Protein AF-A0A353B697-F1 (afdb_monomer_lite)

Radius of gyration: 25.53 Å; chains: 1; bounding box: 64×42×84 Å

Foldseek 3Di:
DDDDDDDDDDPDDDPPDDPPVVVVVVVVVVVVVLVVQLVVLVVLVQDNVLSVVLSVLVVVLVVVVPDDDPDPCPNVVSVVVSVVSVVVSSCVRVVVVVVVVVVVVVPPDD

pLDDT: mean 79.47, std 20.32, range [40.28, 98.0]

Sequence (110 aa):
MSETNRRSAIATVLFAGAAISTSNKTANAQEEALTKDQEFVTSAGLTKEEADCWKKTAEAAGAFFKLPELHQMDKQEVASAIHIIQNKLLGRPTYRKYLELAKAAGQKQD

Structure (mmCIF, N/CA/C/O backbone):
data_AF-A0A353B697-F1
#
_entry.id   AF-A0A353B697-F1
#
loop_
_atom_site.group_PDB
_atom_site.id
_atom_site.type_symbol
_atom_site.label_atom_id
_atom_site.label_alt_id
_atom_site.label_comp_id
_atom_site.label_asym_id
_atom_site.label_entity_id
_atom_site.label_seq_id
_atom_site.pdbx_PDB_ins_code
_atom_site.Cartn_x
_atom_site.Cartn_y
_atom_site.Cartn_z
_atom_site.occupancy
_atom_site.B_iso_or_equiv
_atom_site.auth_seq_id
_atom_site.auth_comp_id
_atom_site.auth_asym_id
_atom_site.auth_atom_id
_atom_site.pdbx_PDB_model_num
ATOM 1 N N . MET A 1 1 ? 36.876 6.320 -55.845 1.00 40.28 1 MET A N 1
ATOM 2 C CA . MET A 1 1 ? 36.834 4.867 -56.123 1.00 40.28 1 MET A CA 1
ATOM 3 C C . MET A 1 1 ? 36.808 4.175 -54.762 1.00 40.28 1 MET A C 1
ATOM 5 O O . MET A 1 1 ? 37.841 4.120 -54.124 1.00 40.28 1 MET A O 1
ATOM 9 N N . SER A 1 2 ? 35.659 4.083 -54.086 1.00 44.53 2 SER A N 1
ATOM 10 C CA . SER A 1 2 ? 34.642 3.020 -54.189 1.00 44.53 2 SER A CA 1
ATOM 11 C C . SER A 1 2 ? 35.221 1.615 -54.042 1.00 44.53 2 SER A C 1
ATOM 13 O O . SER A 1 2 ? 35.614 1.035 -55.047 1.00 44.53 2 SER A O 1
ATOM 15 N N . GLU A 1 3 ? 35.132 1.044 -52.840 1.00 43.03 3 GLU A N 1
ATOM 16 C CA . GLU A 1 3 ? 34.863 -0.388 -52.710 1.00 43.03 3 GLU A CA 1
ATOM 17 C C . GLU A 1 3 ? 34.079 -0.677 -51.425 1.00 43.03 3 GLU A C 1
ATOM 19 O O . GLU A 1 3 ? 34.539 -0.523 -50.297 1.00 43.03 3 GLU A O 1
ATOM 24 N N . THR A 1 4 ? 32.813 -1.004 -51.643 1.00 46.94 4 THR A N 1
ATOM 25 C CA . THR A 1 4 ? 31.815 -1.407 -50.660 1.00 46.94 4 THR A CA 1
ATOM 26 C C . THR A 1 4 ? 31.767 -2.934 -50.616 1.00 46.94 4 THR A C 1
ATOM 28 O O . THR A 1 4 ? 31.845 -3.583 -51.655 1.00 46.94 4 THR A O 1
ATOM 31 N N . ASN A 1 5 ? 31.455 -3.471 -49.433 1.00 47.12 5 ASN A N 1
ATOM 32 C CA . ASN A 1 5 ? 30.884 -4.799 -49.183 1.00 47.12 5 ASN A CA 1
ATOM 33 C C . ASN A 1 5 ? 31.818 -6.021 -49.284 1.00 47.12 5 ASN A C 1
ATOM 35 O O . ASN A 1 5 ? 32.201 -6.434 -50.372 1.00 47.12 5 ASN A O 1
ATOM 39 N N . ARG A 1 6 ? 31.916 -6.782 -48.180 1.00 42.88 6 ARG A N 1
ATOM 40 C CA . ARG A 1 6 ? 31.130 -8.027 -48.004 1.00 42.88 6 ARG A CA 1
ATOM 41 C C . ARG A 1 6 ? 31.454 -8.750 -46.680 1.00 42.88 6 ARG A C 1
ATOM 43 O O . ARG A 1 6 ? 32.551 -9.248 -46.494 1.00 42.88 6 ARG A O 1
ATOM 50 N N . ARG A 1 7 ? 30.393 -8.947 -45.883 1.00 47.31 7 ARG A N 1
ATOM 51 C CA . ARG A 1 7 ? 30.071 -10.184 -45.137 1.00 47.31 7 ARG A CA 1
ATOM 52 C C . ARG A 1 7 ? 30.926 -10.521 -43.903 1.00 47.31 7 ARG A C 1
ATOM 54 O O . ARG A 1 7 ? 31.862 -11.302 -43.988 1.00 47.31 7 ARG A O 1
ATOM 61 N N . SER A 1 8 ? 30.442 -10.130 -42.725 1.00 44.97 8 SER A N 1
ATOM 62 C CA . SER A 1 8 ? 30.403 -11.083 -41.610 1.00 44.97 8 SER A CA 1
ATOM 63 C C . SER A 1 8 ? 29.001 -11.086 -41.017 1.00 44.97 8 SER A C 1
ATOM 65 O O . SER A 1 8 ? 28.404 -10.040 -40.771 1.00 44.97 8 SER A O 1
ATOM 67 N N . ALA A 1 9 ? 28.433 -12.282 -40.980 1.00 46.28 9 ALA A N 1
ATOM 68 C CA . ALA A 1 9 ? 27.019 -12.550 -40.855 1.00 46.28 9 ALA A CA 1
ATOM 69 C C . ALA A 1 9 ? 26.542 -12.415 -39.407 1.00 46.28 9 ALA A C 1
ATOM 71 O O . ALA A 1 9 ? 27.173 -12.902 -38.472 1.00 46.28 9 ALA A O 1
ATOM 72 N N . ILE A 1 10 ? 25.378 -11.791 -39.262 1.00 50.16 10 ILE A N 1
ATOM 73 C CA . ILE A 1 10 ? 24.555 -11.808 -38.059 1.00 50.16 10 ILE A CA 1
ATOM 74 C C . ILE A 1 10 ? 24.122 -13.261 -37.825 1.00 50.16 10 ILE A C 1
ATOM 76 O O . ILE A 1 10 ? 23.311 -13.803 -38.573 1.00 50.16 10 ILE A O 1
ATOM 80 N N . ALA A 1 11 ? 24.677 -13.900 -36.798 1.00 43.00 11 ALA A N 1
ATOM 81 C CA . ALA A 1 11 ? 24.193 -15.179 -36.296 1.00 43.00 11 ALA A CA 1
ATOM 82 C C . ALA A 1 11 ? 23.044 -14.920 -35.309 1.00 43.00 11 ALA A C 1
ATOM 84 O O . ALA A 1 11 ? 23.246 -14.801 -34.103 1.00 43.00 11 ALA A O 1
ATOM 85 N N . THR A 1 12 ? 21.823 -14.799 -35.831 1.00 48.94 12 THR A N 1
ATOM 86 C CA . THR A 1 12 ? 20.596 -14.844 -35.028 1.00 48.94 12 THR A CA 1
ATOM 87 C C . THR A 1 12 ? 20.298 -16.302 -34.688 1.00 48.94 12 THR A C 1
ATOM 89 O O . THR A 1 12 ? 19.778 -17.040 -35.521 1.00 48.94 12 THR A O 1
ATOM 92 N N . VAL A 1 13 ? 20.621 -16.730 -33.468 1.00 55.88 13 VAL A N 1
ATOM 93 C CA . VAL A 1 13 ? 20.140 -18.008 -32.926 1.00 55.88 13 VAL A CA 1
ATOM 94 C C . VAL A 1 13 ? 18.904 -17.731 -32.076 1.00 55.88 13 VAL A C 1
ATOM 96 O O . VAL A 1 13 ? 18.974 -17.054 -31.052 1.00 55.88 13 VAL A O 1
ATOM 99 N N . LEU A 1 14 ? 17.763 -18.247 -32.540 1.00 47.16 14 LEU A N 1
ATOM 100 C CA . LEU A 1 14 ? 16.508 -18.316 -31.800 1.00 47.16 14 LEU A CA 1
ATOM 101 C C . LEU A 1 14 ? 16.706 -19.095 -30.488 1.00 47.16 14 LEU A C 1
ATOM 103 O O . LEU A 1 14 ? 16.941 -20.299 -30.514 1.00 47.16 14 LEU A O 1
ATOM 107 N N . PHE A 1 15 ? 16.489 -18.435 -29.352 1.00 50.53 15 PHE A N 1
ATOM 108 C CA . PHE A 1 15 ? 16.109 -19.088 -28.098 1.00 50.53 15 PHE A CA 1
ATOM 109 C C . PHE A 1 15 ? 14.634 -18.779 -27.822 1.00 50.53 15 PHE A C 1
ATOM 111 O O . PHE A 1 15 ? 14.301 -17.864 -27.074 1.00 50.53 15 PHE A O 1
ATOM 118 N N . ALA A 1 16 ? 13.731 -19.531 -28.450 1.00 53.28 16 ALA A N 1
ATOM 119 C CA . ALA A 1 16 ? 12.302 -19.489 -28.153 1.00 53.28 16 ALA A CA 1
ATOM 120 C C . ALA A 1 16 ? 11.855 -20.898 -27.754 1.00 53.28 16 ALA A C 1
ATOM 122 O O . ALA A 1 16 ? 11.740 -21.779 -28.599 1.00 53.28 16 ALA A O 1
ATOM 123 N N . GLY A 1 17 ? 11.643 -21.125 -26.456 1.00 44.66 17 GLY A N 1
ATOM 124 C CA . GLY A 1 17 ? 11.076 -22.395 -25.995 1.00 44.66 17 GLY A CA 1
ATOM 125 C C . GLY A 1 17 ? 10.904 -22.556 -24.486 1.00 44.66 17 GLY A C 1
ATOM 126 O O . GLY A 1 17 ? 9.946 -23.189 -24.065 1.00 44.66 17 GLY A O 1
ATOM 127 N N . ALA A 1 18 ? 11.757 -21.955 -23.649 1.00 46.03 18 ALA A N 1
ATOM 128 C CA . ALA A 1 18 ? 11.734 -22.228 -22.202 1.00 46.03 18 ALA A CA 1
ATOM 129 C C . ALA A 1 18 ? 11.135 -21.110 -21.321 1.00 46.03 18 ALA A C 1
ATOM 131 O O . ALA A 1 18 ? 10.857 -21.345 -20.149 1.00 46.03 18 ALA A O 1
ATOM 132 N N . ALA A 1 19 ? 10.902 -19.905 -21.853 1.00 49.50 19 ALA A N 1
ATOM 133 C CA . ALA A 1 19 ? 10.496 -18.745 -21.044 1.00 49.50 19 ALA A CA 1
ATOM 134 C C . ALA A 1 19 ? 8.973 -18.596 -20.830 1.00 49.50 19 ALA A C 1
ATOM 136 O O . ALA A 1 19 ? 8.542 -17.828 -19.973 1.00 49.50 19 ALA A O 1
ATOM 137 N N . ILE A 1 20 ? 8.141 -19.318 -21.587 1.00 51.44 20 ILE A N 1
ATOM 138 C CA . ILE A 1 20 ? 6.680 -19.113 -21.568 1.00 51.44 20 ILE A CA 1
ATOM 139 C C . ILE A 1 20 ? 6.032 -19.774 -20.337 1.00 51.44 20 ILE A C 1
ATOM 141 O O . ILE A 1 20 ? 5.067 -19.249 -19.785 1.00 51.44 20 ILE A O 1
ATOM 145 N N . SER A 1 21 ? 6.587 -20.886 -19.839 1.00 45.81 21 SER A N 1
ATOM 146 C CA . SER A 1 21 ? 5.955 -21.649 -18.752 1.00 45.81 21 SER A CA 1
ATOM 147 C C . SER A 1 21 ? 6.149 -21.038 -17.358 1.00 45.81 21 SER A C 1
ATOM 149 O O . SER A 1 21 ? 5.332 -21.279 -16.471 1.00 45.81 21 SER A O 1
ATOM 151 N N . THR A 1 22 ? 7.196 -20.240 -17.137 1.00 49.56 22 THR A N 1
ATOM 152 C CA . THR A 1 22 ? 7.441 -19.559 -15.854 1.00 49.56 22 THR A CA 1
ATOM 153 C C . THR A 1 22 ? 6.588 -18.306 -15.689 1.00 49.56 22 THR A C 1
ATOM 155 O O . THR A 1 22 ? 6.201 -18.001 -14.567 1.00 49.56 22 THR A O 1
ATOM 158 N N . SER A 1 23 ? 6.232 -17.626 -16.785 1.00 50.88 23 SER A N 1
ATOM 159 C CA . SER A 1 23 ? 5.457 -16.376 -16.753 1.00 50.88 23 SER A CA 1
ATOM 160 C C . SER A 1 23 ? 4.027 -16.555 -16.231 1.00 50.88 23 SER A C 1
ATOM 162 O O . SER A 1 23 ? 3.491 -15.653 -15.592 1.00 50.88 23 SER A O 1
ATOM 164 N N . ASN A 1 24 ? 3.394 -17.704 -16.492 1.00 54.41 24 ASN A N 1
ATOM 165 C CA . ASN A 1 24 ? 1.985 -17.909 -16.143 1.00 54.41 24 ASN A CA 1
ATOM 166 C C . ASN A 1 24 ? 1.791 -18.248 -14.652 1.00 54.41 24 ASN A C 1
ATOM 168 O O . ASN A 1 24 ? 0.779 -17.905 -14.048 1.00 54.41 24 ASN A O 1
ATOM 172 N N . LYS A 1 25 ? 2.790 -18.885 -14.027 1.00 53.81 25 LYS A N 1
ATOM 173 C CA . LYS A 1 25 ? 2.757 -19.239 -12.600 1.00 53.81 25 LYS A CA 1
ATOM 174 C C . LYS A 1 25 ? 3.006 -18.028 -11.697 1.00 53.81 25 LYS A C 1
ATOM 176 O O . LYS A 1 25 ? 2.383 -17.913 -10.647 1.00 53.81 25 LYS A O 1
ATOM 181 N N . THR A 1 26 ? 3.896 -17.123 -12.100 1.00 60.16 26 THR A N 1
ATOM 182 C CA . THR A 1 26 ? 4.181 -15.889 -11.353 1.00 60.16 26 THR A CA 1
ATOM 183 C C . THR A 1 26 ? 3.061 -14.864 -11.462 1.00 60.16 26 THR A C 1
ATOM 185 O O . THR A 1 26 ? 2.754 -14.231 -10.459 1.00 60.16 26 THR A O 1
ATOM 188 N N . ALA A 1 27 ? 2.415 -14.731 -12.625 1.00 60.91 27 ALA A N 1
ATOM 189 C CA . ALA A 1 27 ? 1.274 -13.827 -12.783 1.00 60.91 27 ALA A CA 1
ATOM 190 C C . ALA A 1 27 ? 0.093 -14.226 -11.881 1.00 60.91 27 ALA A C 1
ATOM 192 O O . ALA A 1 27 ? -0.432 -13.389 -11.154 1.00 60.91 27 ALA A O 1
ATOM 193 N N . ASN A 1 28 ? -0.252 -15.517 -11.854 1.00 63.91 28 ASN A N 1
ATOM 194 C CA . ASN A 1 28 ? -1.376 -16.024 -11.064 1.00 63.91 28 ASN A CA 1
ATOM 195 C C . ASN A 1 28 ? -1.120 -15.905 -9.546 1.00 63.91 28 ASN A C 1
ATOM 197 O O . ASN A 1 28 ? -1.965 -15.432 -8.794 1.00 63.91 28 ASN A O 1
ATOM 201 N N . ALA A 1 29 ? 0.101 -16.217 -9.094 1.00 67.31 29 ALA A N 1
ATOM 202 C CA . ALA A 1 29 ? 0.489 -16.033 -7.692 1.00 67.31 29 ALA A CA 1
ATOM 203 C C . ALA A 1 29 ? 0.507 -14.553 -7.258 1.00 67.31 29 ALA A C 1
ATOM 205 O O . ALA A 1 29 ? 0.221 -14.239 -6.103 1.00 67.31 29 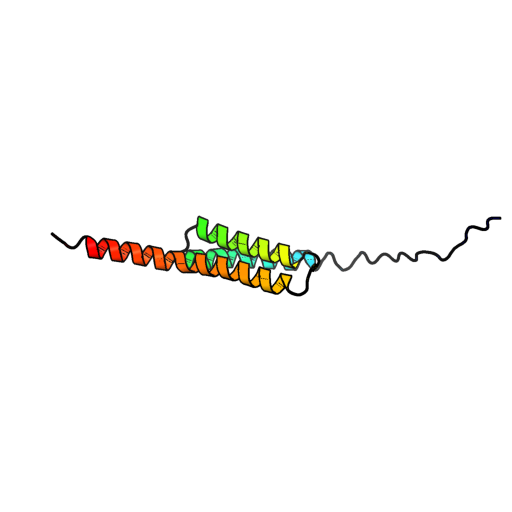ALA A O 1
ATOM 206 N N . GLN A 1 30 ? 0.853 -13.641 -8.171 1.00 66.19 30 GLN A N 1
ATOM 207 C CA . GLN A 1 30 ? 0.869 -12.203 -7.907 1.00 66.19 30 GLN A CA 1
ATOM 208 C C . GLN A 1 30 ? -0.553 -11.631 -7.804 1.00 66.19 30 GLN A C 1
ATOM 210 O O . GLN A 1 30 ? -0.811 -10.787 -6.947 1.00 66.19 30 GLN A O 1
ATOM 215 N N . GLU A 1 31 ? -1.477 -12.114 -8.633 1.00 69.50 31 GLU A N 1
ATOM 216 C CA . GLU A 1 31 ? -2.888 -11.732 -8.581 1.00 69.50 31 GLU A CA 1
ATOM 217 C C . GLU A 1 31 ? -3.562 -12.233 -7.295 1.00 69.50 31 GLU A C 1
ATOM 219 O O . GLU A 1 31 ? -4.188 -11.441 -6.589 1.00 69.50 31 GLU A O 1
ATOM 224 N N . GLU A 1 32 ? -3.328 -13.494 -6.913 1.00 70.94 32 GLU A N 1
ATOM 225 C CA . GLU A 1 32 ? -3.810 -14.051 -5.641 1.00 70.94 32 GLU A CA 1
ATOM 226 C C . GLU A 1 32 ? -3.276 -13.286 -4.416 1.00 70.94 32 GLU A C 1
ATOM 228 O O . GLU A 1 32 ? -3.999 -13.063 -3.436 1.00 70.94 32 GLU A O 1
ATOM 233 N N . ALA A 1 33 ? -2.007 -12.868 -4.451 1.00 73.56 33 ALA A N 1
ATOM 234 C CA . ALA A 1 33 ? -1.406 -12.085 -3.376 1.00 73.56 33 ALA A CA 1
ATOM 235 C C . ALA A 1 33 ? -2.065 -10.704 -3.246 1.00 73.56 33 ALA A C 1
ATOM 237 O O . ALA A 1 33 ? -2.412 -10.305 -2.137 1.00 73.56 33 ALA A O 1
ATOM 238 N N . LEU A 1 34 ? -2.306 -10.009 -4.364 1.00 72.94 34 LEU A N 1
ATOM 239 C CA . LEU A 1 34 ? -2.980 -8.706 -4.378 1.00 72.94 34 LEU A CA 1
ATOM 240 C C . LEU A 1 34 ? -4.424 -8.794 -3.871 1.00 72.94 34 LEU A C 1
ATOM 242 O O . LEU A 1 34 ? -4.884 -7.888 -3.177 1.00 72.94 34 LEU A O 1
ATOM 246 N N . THR A 1 35 ? -5.136 -9.882 -4.182 1.00 79.00 35 THR A N 1
ATOM 247 C CA . THR A 1 35 ? -6.490 -10.097 -3.652 1.00 79.00 35 THR A CA 1
ATOM 248 C C . THR A 1 35 ? -6.495 -10.315 -2.142 1.00 79.00 35 THR A C 1
ATOM 250 O O . THR A 1 35 ? -7.311 -9.710 -1.451 1.00 79.00 35 THR A O 1
ATOM 253 N N . LYS A 1 36 ? -5.542 -11.087 -1.602 1.00 84.50 36 LYS A N 1
ATOM 254 C CA . LYS A 1 36 ? -5.405 -11.269 -0.146 1.00 84.50 36 LYS A CA 1
ATOM 255 C C . LYS A 1 36 ? -5.033 -9.967 0.555 1.00 84.50 36 LYS A C 1
ATOM 257 O O . LYS A 1 36 ? -5.577 -9.656 1.609 1.00 84.50 36 LYS A O 1
ATOM 262 N N . ASP A 1 37 ? -4.153 -9.179 -0.053 1.00 82.25 37 ASP A N 1
ATOM 263 C CA . ASP A 1 37 ? -3.757 -7.880 0.488 1.00 82.25 37 ASP A CA 1
ATOM 264 C C . ASP A 1 37 ? -4.962 -6.931 0.584 1.00 82.25 37 ASP A C 1
ATOM 266 O O . ASP A 1 37 ? -5.153 -6.257 1.596 1.00 82.25 37 ASP A O 1
ATOM 270 N N . GLN A 1 38 ? -5.845 -6.955 -0.422 1.00 82.94 38 GLN A N 1
ATOM 271 C CA . GLN A 1 38 ? -7.097 -6.198 -0.415 1.00 82.9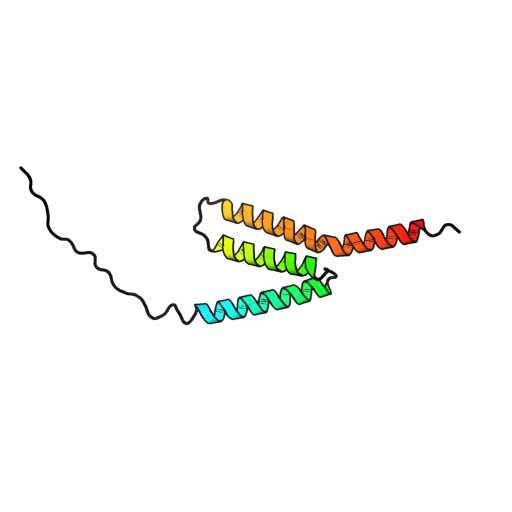4 38 GLN A CA 1
ATOM 272 C C . GLN A 1 38 ? -8.039 -6.624 0.727 1.00 82.94 38 GLN A C 1
ATOM 274 O O . GLN A 1 38 ? -8.648 -5.768 1.378 1.00 82.94 38 GLN A O 1
ATOM 279 N N .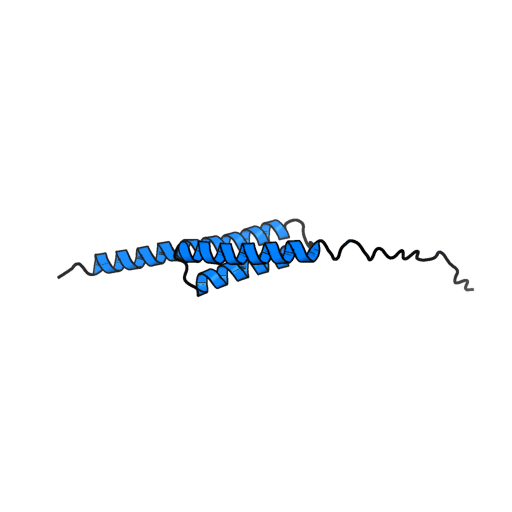 GLU A 1 39 ? -8.148 -7.925 1.004 1.00 87.38 39 GLU A N 1
ATOM 280 C CA . GLU A 1 39 ? -8.930 -8.454 2.130 1.00 87.38 39 GLU A CA 1
ATOM 281 C C . GLU A 1 39 ? -8.354 -8.006 3.480 1.00 87.38 39 GLU A C 1
ATOM 283 O O . GLU A 1 39 ? -9.103 -7.578 4.367 1.00 87.38 39 GLU A O 1
ATOM 288 N N . PHE A 1 40 ? -7.027 -8.037 3.633 1.00 88.69 40 PHE A N 1
ATOM 289 C CA . PHE A 1 40 ? -6.354 -7.629 4.866 1.00 88.69 40 PHE A CA 1
ATOM 290 C C . PHE A 1 40 ? -6.538 -6.143 5.159 1.00 88.69 40 PHE A C 1
ATOM 292 O O . PHE A 1 40 ? -6.921 -5.783 6.273 1.00 88.69 40 PHE A O 1
ATOM 299 N N . VAL A 1 41 ? -6.328 -5.272 4.169 1.00 88.81 41 VAL A N 1
ATOM 300 C CA . VAL A 1 41 ? -6.473 -3.826 4.386 1.00 88.81 41 VAL A CA 1
ATOM 301 C C . VAL A 1 41 ? -7.929 -3.425 4.626 1.00 88.81 41 VAL A C 1
ATOM 303 O O . VAL A 1 41 ? -8.197 -2.564 5.464 1.00 88.81 41 VAL A O 1
ATOM 306 N N . THR A 1 42 ? -8.885 -4.095 3.976 1.00 89.94 42 THR A N 1
ATOM 307 C CA . THR A 1 42 ? -10.316 -3.891 4.255 1.00 89.94 42 THR A CA 1
ATOM 308 C C . THR A 1 42 ? -10.654 -4.315 5.687 1.00 89.94 42 THR A C 1
ATOM 310 O O . THR A 1 42 ? -11.323 -3.581 6.413 1.00 89.94 42 THR A O 1
ATOM 313 N N . SER A 1 43 ? -10.119 -5.454 6.139 1.00 91.06 43 SER A N 1
ATOM 314 C CA . SER A 1 43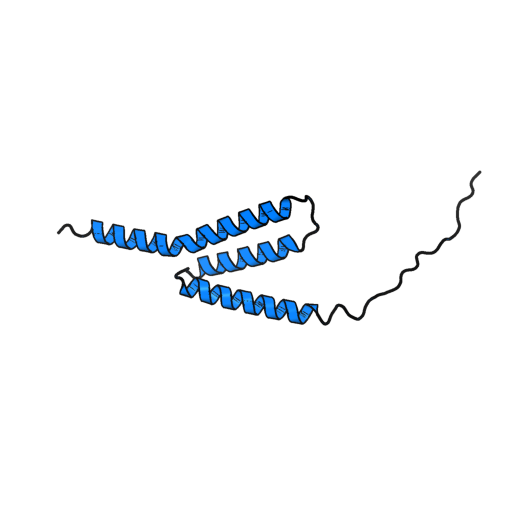 ? -10.270 -5.929 7.524 1.00 91.06 43 SER A CA 1
ATOM 315 C C . SER A 1 43 ? -9.617 -4.991 8.548 1.00 91.06 43 SER A C 1
ATOM 317 O O . SER A 1 43 ? -10.082 -4.897 9.681 1.00 91.06 43 SER A O 1
ATOM 319 N N . ALA A 1 44 ? -8.583 -4.245 8.148 1.00 89.75 44 ALA A N 1
ATOM 320 C CA . ALA A 1 44 ? -7.948 -3.204 8.958 1.00 89.75 44 ALA A CA 1
ATOM 321 C C . ALA A 1 44 ? -8.753 -1.884 9.027 1.00 89.75 44 ALA A C 1
ATOM 323 O O . ALA A 1 44 ? -8.334 -0.939 9.697 1.00 89.75 44 ALA A O 1
ATOM 324 N N . GLY A 1 45 ? -9.913 -1.800 8.365 1.00 93.81 45 GLY A N 1
ATOM 325 C CA . GLY A 1 45 ? -10.830 -0.658 8.440 1.00 93.81 45 GLY A CA 1
ATOM 326 C C . GLY A 1 45 ? -10.723 0.341 7.285 1.00 93.81 45 GLY A C 1
ATOM 327 O O . GLY A 1 45 ? -11.315 1.430 7.365 1.00 93.81 45 GLY A O 1
ATOM 328 N N . LEU A 1 46 ? -9.988 0.001 6.218 1.00 95.75 46 LEU A N 1
ATOM 329 C CA . LEU A 1 46 ? -10.035 0.769 4.973 1.00 95.75 46 LEU A CA 1
ATOM 330 C C . LEU A 1 46 ? -11.409 0.594 4.314 1.00 95.75 46 LEU A C 1
ATOM 332 O O . LEU A 1 46 ? -11.998 -0.487 4.341 1.00 95.75 46 LEU A O 1
ATOM 336 N N . THR A 1 47 ? -11.924 1.660 3.700 1.00 95.56 47 THR A N 1
ATOM 337 C CA . THR A 1 47 ? -13.100 1.548 2.826 1.00 95.56 47 THR A CA 1
ATOM 338 C C . THR A 1 47 ? -12.739 0.815 1.538 1.00 95.56 47 THR A C 1
ATOM 340 O O . THR A 1 47 ? -11.566 0.649 1.197 1.00 95.56 47 THR A O 1
ATOM 343 N N . LYS A 1 48 ? -13.756 0.419 0.768 1.00 92.69 48 LYS A N 1
ATOM 344 C CA . LYS A 1 48 ? -13.556 -0.226 -0.533 1.00 92.69 48 LYS A CA 1
ATOM 345 C C . LYS A 1 48 ? -12.726 0.644 -1.483 1.00 92.69 48 LYS A C 1
ATOM 347 O O . LYS A 1 48 ? -11.864 0.129 -2.185 1.00 92.69 48 LYS A O 1
ATOM 352 N N . GLU A 1 49 ? -12.964 1.951 -1.487 1.00 94.25 49 GLU A N 1
ATOM 353 C CA . GLU A 1 49 ? -12.248 2.919 -2.323 1.00 94.25 49 GLU A CA 1
ATOM 354 C C . GLU A 1 49 ? -10.788 3.075 -1.874 1.00 94.25 49 GLU A C 1
ATOM 356 O O . GLU A 1 49 ? -9.886 3.181 -2.703 1.00 94.25 49 GLU A O 1
ATOM 361 N N . GLU A 1 50 ? -10.538 3.056 -0.563 1.00 95.50 50 GLU A N 1
ATOM 362 C CA . GLU A 1 50 ? -9.183 3.104 -0.002 1.00 95.50 50 GLU A CA 1
ATOM 363 C C . GLU A 1 50 ? -8.404 1.818 -0.317 1.00 95.50 50 GLU A C 1
ATOM 365 O O . GLU A 1 50 ? -7.233 1.887 -0.692 1.00 95.50 50 GLU A O 1
ATOM 370 N N . ALA A 1 51 ? -9.059 0.658 -0.230 1.00 94.00 51 ALA A N 1
ATOM 371 C CA . ALA A 1 51 ? -8.483 -0.635 -0.589 1.00 94.00 51 ALA A CA 1
ATOM 372 C C . ALA A 1 51 ? -8.221 -0.762 -2.105 1.00 94.00 51 ALA A C 1
ATOM 374 O O . ALA A 1 51 ? -7.204 -1.317 -2.517 1.00 94.00 51 ALA A O 1
ATOM 375 N N . ASP A 1 52 ? -9.093 -0.209 -2.953 1.00 93.75 52 ASP A N 1
ATOM 376 C CA . ASP A 1 52 ? -8.861 -0.128 -4.402 1.00 93.75 52 ASP A CA 1
ATOM 377 C C . ASP A 1 52 ? -7.661 0.777 -4.731 1.00 93.75 52 ASP A C 1
ATOM 379 O O . ASP A 1 52 ? -6.805 0.426 -5.544 1.00 93.75 52 ASP A O 1
ATOM 383 N N . CYS A 1 53 ? -7.538 1.915 -4.040 1.00 95.38 53 CYS A N 1
ATOM 384 C CA . CYS A 1 53 ? -6.376 2.797 -4.159 1.00 95.38 53 CYS A CA 1
ATOM 385 C C . CYS A 1 53 ? -5.075 2.093 -3.732 1.00 95.38 53 CYS A C 1
ATOM 387 O O . CYS A 1 53 ? -4.053 2.206 -4.415 1.00 95.38 53 CYS A O 1
ATOM 389 N N . TRP A 1 54 ? -5.119 1.314 -2.647 1.00 94.56 54 TRP A N 1
ATOM 390 C CA . TRP A 1 54 ? -4.000 0.484 -2.194 1.00 94.56 54 TRP A CA 1
ATOM 391 C C . TRP A 1 54 ? -3.539 -0.487 -3.286 1.00 94.56 54 TRP A C 1
ATOM 393 O O . TRP A 1 54 ? -2.365 -0.478 -3.668 1.00 94.56 54 TRP A O 1
ATOM 403 N N . LYS A 1 55 ? -4.478 -1.258 -3.848 1.00 93.31 55 LYS A N 1
ATOM 404 C CA . LYS A 1 55 ? -4.209 -2.224 -4.920 1.00 93.31 55 LYS A CA 1
ATOM 405 C C . LYS A 1 55 ? -3.576 -1.555 -6.142 1.0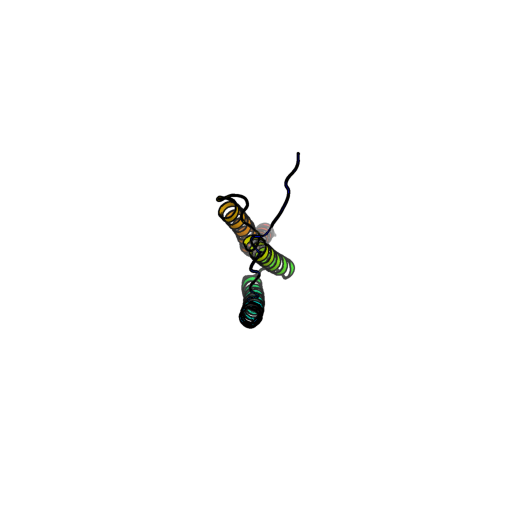0 93.31 55 LYS A C 1
ATOM 407 O O . LYS A 1 55 ? -2.516 -1.982 -6.592 1.00 93.31 55 LYS A O 1
ATOM 412 N N . LYS A 1 56 ? -4.167 -0.460 -6.631 1.00 94.81 56 LYS A N 1
ATOM 413 C CA . LYS A 1 56 ? -3.654 0.284 -7.796 1.00 94.81 56 LYS A CA 1
ATOM 414 C C . LYS A 1 56 ? -2.253 0.845 -7.570 1.00 94.81 56 LYS A C 1
ATOM 416 O O . LYS A 1 56 ? -1.442 0.859 -8.491 1.00 94.81 56 LYS A O 1
ATOM 421 N N . THR A 1 57 ? -1.950 1.281 -6.349 1.00 95.38 57 THR A N 1
ATOM 422 C CA . THR A 1 57 ? -0.608 1.764 -5.996 1.00 95.38 57 THR A CA 1
ATOM 423 C C . THR A 1 57 ? 0.416 0.624 -6.080 1.00 95.38 57 THR A C 1
ATOM 425 O O . THR A 1 57 ? 1.493 0.808 -6.647 1.00 95.38 57 THR A O 1
ATOM 428 N N . ALA A 1 58 ? 0.076 -0.570 -5.582 1.00 92.75 58 ALA A N 1
ATOM 429 C CA . ALA A 1 58 ? 0.939 -1.750 -5.674 1.00 92.75 58 ALA A CA 1
ATOM 430 C C . ALA A 1 58 ? 1.118 -2.242 -7.126 1.00 92.75 58 ALA A C 1
ATOM 432 O O . ALA A 1 58 ? 2.223 -2.611 -7.529 1.00 92.75 58 ALA A O 1
ATOM 433 N N . GLU A 1 59 ? 0.061 -2.200 -7.939 1.00 93.69 59 GLU A N 1
ATOM 434 C CA . GLU A 1 59 ? 0.131 -2.519 -9.370 1.00 93.69 59 GLU A CA 1
ATOM 435 C C . GLU A 1 59 ? 1.022 -1.528 -10.128 1.00 93.69 59 GLU A C 1
ATOM 437 O O . GLU A 1 59 ? 1.889 -1.946 -10.898 1.00 93.69 59 GLU A O 1
ATOM 442 N N . ALA A 1 60 ? 0.869 -0.227 -9.864 1.00 94.56 60 ALA A N 1
ATOM 443 C CA . ALA A 1 60 ? 1.705 0.816 -10.451 1.00 94.56 60 ALA A CA 1
ATOM 444 C C . ALA A 1 60 ? 3.183 0.634 -10.075 1.00 94.56 60 ALA A C 1
ATOM 446 O O . ALA A 1 60 ? 4.050 0.718 -10.943 1.00 94.56 60 ALA A O 1
ATOM 447 N N . ALA A 1 61 ? 3.468 0.305 -8.812 1.00 94.00 61 ALA A N 1
ATOM 448 C CA . ALA A 1 61 ? 4.810 -0.033 -8.348 1.00 94.00 61 ALA A CA 1
ATOM 449 C C . ALA A 1 61 ? 5.402 -1.219 -9.118 1.00 94.00 61 ALA A C 1
ATOM 451 O O . ALA A 1 61 ? 6.500 -1.137 -9.671 1.00 94.00 61 ALA A O 1
ATOM 452 N N . GLY A 1 62 ? 4.650 -2.319 -9.191 1.00 92.56 62 GLY A N 1
ATOM 453 C CA . GLY A 1 62 ? 5.073 -3.526 -9.893 1.00 92.56 62 GLY A CA 1
ATOM 454 C C . GLY A 1 62 ? 5.289 -3.301 -11.390 1.00 92.56 62 GLY A C 1
ATOM 455 O O . GLY A 1 62 ? 6.192 -3.903 -11.968 1.00 92.56 62 GLY A O 1
ATOM 456 N N . ALA A 1 63 ? 4.491 -2.437 -12.021 1.00 94.88 63 ALA A N 1
ATOM 457 C CA . ALA A 1 63 ? 4.682 -2.038 -13.411 1.00 94.88 63 ALA A CA 1
ATOM 458 C C . ALA A 1 63 ? 5.931 -1.162 -13.582 1.00 94.88 63 ALA A C 1
ATOM 460 O O . ALA A 1 63 ? 6.727 -1.415 -14.485 1.00 94.88 63 ALA A O 1
ATOM 461 N N . PHE A 1 64 ? 6.143 -0.187 -12.694 1.00 94.94 64 PHE A N 1
ATOM 462 C CA . PHE A 1 64 ? 7.290 0.717 -12.749 1.00 94.94 64 PHE A CA 1
ATOM 463 C C . PHE A 1 64 ? 8.621 -0.032 -12.632 1.00 94.94 64 PHE A C 1
ATOM 465 O O . PHE A 1 64 ? 9.517 0.178 -13.442 1.00 94.94 64 PHE A O 1
ATOM 472 N N . PHE A 1 65 ? 8.744 -0.973 -11.691 1.00 93.81 65 PHE A N 1
ATOM 473 C CA . PHE A 1 65 ? 9.988 -1.733 -11.500 1.00 93.81 65 PHE A CA 1
ATOM 474 C C . PHE A 1 65 ? 10.321 -2.715 -12.634 1.00 93.81 65 PHE A C 1
ATOM 476 O O . PHE A 1 65 ? 11.412 -3.285 -12.643 1.00 93.81 65 PHE A O 1
ATOM 483 N N . LYS A 1 66 ? 9.408 -2.914 -13.592 1.00 94.44 66 LYS A N 1
ATOM 484 C CA . LYS A 1 66 ? 9.660 -3.674 -14.827 1.00 94.44 66 LYS A CA 1
ATOM 485 C C . LYS A 1 66 ? 10.174 -2.793 -15.968 1.00 94.44 66 LYS A C 1
ATOM 487 O O . LYS A 1 66 ? 10.601 -3.333 -16.988 1.00 94.44 66 LYS A O 1
ATOM 492 N N . LEU A 1 67 ? 10.102 -1.468 -15.833 1.00 93.31 67 LEU A N 1
ATOM 493 C CA . LEU A 1 67 ? 10.608 -0.545 -16.842 1.00 93.31 67 LEU A CA 1
ATOM 494 C C . LEU A 1 67 ? 12.146 -0.544 -16.847 1.00 93.31 67 LEU A C 1
ATOM 496 O O . LEU A 1 67 ? 12.767 -0.806 -15.812 1.00 93.31 67 LEU A O 1
ATOM 500 N N . PRO A 1 68 ? 12.778 -0.242 -17.996 1.00 95.31 68 PRO A N 1
ATOM 501 C CA . PRO A 1 68 ? 14.214 -0.013 -18.053 1.00 95.31 68 PRO A CA 1
ATOM 502 C C . PRO A 1 68 ? 14.636 1.087 -17.078 1.00 95.31 68 PRO A C 1
ATOM 504 O O . PRO A 1 68 ? 14.000 2.135 -16.992 1.00 95.31 68 PRO A O 1
ATOM 507 N N . GLU A 1 69 ? 15.723 0.839 -16.356 1.00 93.88 69 GLU A N 1
ATOM 508 C CA . GLU A 1 69 ? 16.287 1.793 -15.407 1.00 93.88 69 GLU A CA 1
ATOM 509 C C . GLU A 1 69 ? 16.885 2.989 -16.158 1.00 93.88 69 GLU A C 1
ATOM 511 O O . GLU A 1 69 ? 17.748 2.807 -17.018 1.00 93.88 69 GLU A O 1
ATOM 516 N N . LEU A 1 70 ? 16.406 4.201 -15.853 1.00 93.75 70 LEU A N 1
ATOM 517 C CA . LEU A 1 70 ? 16.923 5.439 -16.443 1.00 93.75 70 LEU A CA 1
ATOM 518 C C . LEU A 1 70 ? 18.043 6.025 -15.582 1.00 93.75 70 LEU A C 1
ATOM 520 O O . LEU A 1 70 ? 19.061 6.470 -16.111 1.00 93.75 70 LEU A O 1
ATOM 524 N N . HIS A 1 71 ? 17.876 5.990 -14.260 1.00 96.00 71 HIS A N 1
ATOM 525 C CA . HIS A 1 71 ? 18.856 6.472 -13.300 1.00 96.00 71 HIS A CA 1
ATOM 526 C C . HIS A 1 71 ? 18.911 5.576 -12.052 1.00 96.00 71 HIS A C 1
ATOM 528 O O . HIS A 1 71 ? 17.900 5.041 -11.597 1.00 96.00 71 HIS A O 1
ATOM 534 N N . GLN A 1 72 ? 20.107 5.439 -11.464 1.00 91.62 72 GLN A N 1
ATOM 535 C CA . GLN A 1 72 ? 20.366 4.523 -10.341 1.00 91.62 72 GLN A CA 1
ATOM 536 C C . GLN A 1 72 ? 19.487 4.811 -9.109 1.00 91.62 72 GLN A C 1
ATOM 538 O O . GLN A 1 72 ? 19.169 3.907 -8.336 1.00 91.62 72 GLN A O 1
ATOM 543 N N . MET A 1 73 ? 19.084 6.071 -8.918 1.00 96.69 73 MET A N 1
ATOM 544 C CA . MET A 1 73 ? 18.245 6.479 -7.786 1.00 96.69 73 MET A CA 1
ATOM 545 C C . MET A 1 73 ? 16.743 6.299 -8.020 1.00 96.69 73 MET A C 1
ATOM 547 O O . MET A 1 73 ? 15.995 6.287 -7.043 1.00 96.69 73 MET A O 1
ATOM 551 N N . ASP A 1 74 ? 16.293 6.085 -9.260 1.00 94.38 74 ASP A N 1
ATOM 552 C CA . ASP A 1 74 ? 14.860 6.077 -9.594 1.00 94.38 74 ASP A CA 1
ATOM 553 C C . ASP A 1 74 ? 14.093 5.038 -8.782 1.00 94.38 74 ASP A C 1
ATOM 555 O O . ASP A 1 74 ? 13.005 5.296 -8.268 1.00 94.38 74 ASP A O 1
ATOM 559 N N . LYS A 1 75 ? 14.680 3.848 -8.615 1.00 93.19 75 LYS A N 1
ATOM 560 C CA . LYS A 1 75 ? 14.030 2.766 -7.872 1.00 93.19 75 LYS A CA 1
ATOM 561 C C . LYS A 1 75 ? 13.788 3.144 -6.415 1.00 93.19 75 LYS A C 1
ATOM 563 O O . LYS A 1 75 ? 12.725 2.846 -5.876 1.00 93.19 75 LYS A O 1
ATOM 568 N N . GLN A 1 76 ? 14.759 3.804 -5.789 1.00 95.88 76 GLN A N 1
ATOM 569 C CA . GLN A 1 76 ? 14.675 4.214 -4.392 1.00 95.88 76 GLN A CA 1
ATOM 570 C C . GLN A 1 76 ? 13.679 5.363 -4.208 1.00 95.88 76 GLN A C 1
ATOM 572 O O . GLN A 1 76 ? 12.887 5.355 -3.261 1.00 95.88 76 GLN A O 1
ATOM 577 N N . GLU A 1 77 ? 13.704 6.338 -5.113 1.00 96.50 77 GLU A N 1
ATOM 578 C CA . GLU A 1 77 ? 12.787 7.478 -5.101 1.00 96.50 77 GLU A CA 1
ATOM 579 C C . GLU A 1 77 ? 11.340 7.016 -5.275 1.00 96.50 77 GLU A C 1
ATOM 581 O O . GLU A 1 77 ? 10.466 7.374 -4.480 1.00 96.50 77 GLU A O 1
ATOM 586 N N . VAL A 1 78 ? 11.092 6.138 -6.247 1.00 96.25 78 VAL A N 1
ATOM 587 C CA . VAL A 1 78 ? 9.750 5.621 -6.522 1.00 96.25 78 VAL A CA 1
ATOM 588 C C . VAL A 1 78 ? 9.267 4.703 -5.404 1.00 96.25 78 VAL A C 1
ATOM 590 O O . VAL A 1 78 ? 8.133 4.864 -4.955 1.00 96.25 78 VAL A O 1
ATOM 593 N N . ALA A 1 79 ? 10.116 3.815 -4.870 1.00 95.56 79 ALA A N 1
ATOM 594 C CA . ALA A 1 79 ? 9.772 3.010 -3.694 1.00 95.56 79 ALA A CA 1
ATOM 595 C C . ALA A 1 79 ? 9.347 3.892 -2.510 1.00 95.56 79 ALA A C 1
ATOM 597 O O . ALA A 1 79 ? 8.331 3.636 -1.863 1.00 95.56 79 ALA A O 1
ATOM 598 N N . SER A 1 80 ? 10.091 4.974 -2.262 1.00 97.94 80 SER A N 1
ATOM 599 C CA . SER A 1 80 ? 9.774 5.930 -1.199 1.00 97.94 80 SER A CA 1
ATOM 600 C C . SER A 1 80 ? 8.426 6.615 -1.443 1.00 97.94 80 SER A C 1
ATOM 602 O O . SER A 1 80 ? 7.613 6.712 -0.523 1.00 97.94 80 SER A O 1
ATOM 604 N N . ALA A 1 81 ? 8.143 7.033 -2.680 1.00 97.50 81 ALA A N 1
ATOM 605 C CA . ALA A 1 81 ? 6.865 7.639 -3.050 1.00 97.50 81 ALA A CA 1
ATOM 606 C C . ALA A 1 81 ? 5.678 6.675 -2.864 1.00 97.50 81 ALA A C 1
ATOM 608 O O . ALA A 1 81 ? 4.649 7.059 -2.304 1.00 97.50 81 ALA A O 1
ATOM 609 N N . ILE A 1 82 ? 5.833 5.409 -3.262 1.00 97.06 82 ILE A N 1
ATOM 610 C CA . ILE A 1 82 ? 4.824 4.357 -3.072 1.00 97.06 82 ILE A CA 1
ATOM 611 C C . ILE A 1 82 ? 4.539 4.144 -1.581 1.00 97.06 82 ILE A C 1
ATOM 613 O O . ILE A 1 82 ? 3.378 4.165 -1.167 1.00 97.06 82 ILE A O 1
ATOM 617 N N . HIS A 1 83 ? 5.584 4.011 -0.759 1.00 96.50 83 HIS A N 1
ATOM 618 C CA . HIS A 1 83 ? 5.431 3.833 0.686 1.00 96.50 83 HIS A CA 1
ATOM 619 C C . HIS A 1 83 ? 4.752 5.035 1.354 1.00 96.50 83 HIS A C 1
ATOM 621 O O . HIS A 1 83 ? 3.962 4.862 2.281 1.00 96.50 83 HIS A O 1
ATOM 627 N N . ILE A 1 84 ? 5.005 6.262 0.883 1.00 98.00 84 ILE A N 1
ATOM 628 C CA . ILE A 1 84 ? 4.301 7.453 1.377 1.00 98.00 84 ILE A CA 1
ATOM 629 C C . ILE A 1 84 ? 2.794 7.322 1.133 1.00 98.00 84 ILE A C 1
ATOM 631 O O . ILE A 1 84 ? 2.014 7.548 2.060 1.00 98.00 84 ILE A O 1
ATOM 635 N N . ILE A 1 85 ? 2.376 6.930 -0.074 1.00 96.88 85 ILE A N 1
ATOM 636 C CA . ILE A 1 85 ? 0.955 6.751 -0.410 1.00 96.88 85 ILE A CA 1
ATOM 637 C C . ILE A 1 85 ? 0.332 5.666 0.474 1.00 96.88 85 ILE A C 1
ATOM 639 O O . ILE A 1 85 ? -0.694 5.905 1.114 1.00 96.88 85 ILE A O 1
ATOM 643 N N . GLN A 1 86 ? 0.986 4.509 0.576 1.00 95.00 86 GLN A N 1
ATOM 644 C CA . GLN A 1 86 ? 0.540 3.395 1.413 1.00 95.00 86 GLN A CA 1
ATOM 645 C C . GLN A 1 86 ? 0.382 3.808 2.885 1.00 95.00 86 GLN A C 1
ATOM 647 O O . GLN A 1 86 ? -0.666 3.576 3.487 1.00 95.00 86 GLN A O 1
ATOM 652 N N . ASN A 1 87 ? 1.358 4.521 3.451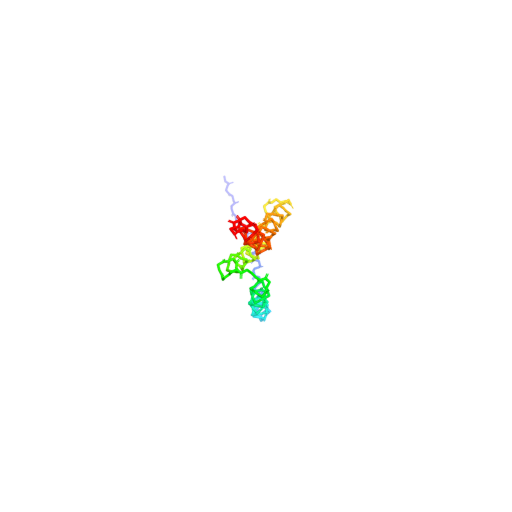 1.00 96.06 87 ASN A N 1
ATOM 653 C CA . ASN A 1 87 ? 1.283 5.017 4.827 1.00 96.06 87 ASN A CA 1
ATOM 654 C C . ASN A 1 87 ? 0.118 5.992 5.039 1.00 96.06 87 ASN A C 1
ATOM 656 O O . ASN A 1 87 ? -0.547 5.954 6.077 1.00 96.06 87 ASN A O 1
ATOM 660 N N . LYS A 1 88 ? -0.166 6.865 4.063 1.00 96.50 88 LYS A N 1
ATOM 661 C CA . LYS A 1 88 ? -1.322 7.769 4.144 1.00 96.50 88 LYS A CA 1
ATOM 662 C C . LYS A 1 88 ? -2.640 7.003 4.118 1.00 96.50 88 LYS A C 1
ATOM 664 O O . LYS A 1 88 ? -3.537 7.381 4.866 1.00 96.50 88 LYS A O 1
ATOM 669 N N . LEU A 1 89 ? -2.746 5.941 3.316 1.00 96.00 89 LEU A N 1
ATOM 670 C CA . LEU A 1 89 ? -3.925 5.072 3.272 1.00 96.00 89 LEU A CA 1
ATOM 671 C C . LEU A 1 89 ? -4.136 4.332 4.601 1.00 96.00 89 LEU A C 1
ATOM 673 O O . LEU A 1 89 ? -5.231 4.393 5.155 1.00 96.00 89 LEU A O 1
ATOM 677 N N . LEU A 1 90 ? -3.084 3.733 5.168 1.00 94.75 90 LEU A N 1
ATOM 678 C CA . LEU A 1 90 ? -3.158 3.030 6.458 1.00 94.75 90 LEU A CA 1
ATOM 679 C C . LEU A 1 90 ? -3.507 3.950 7.635 1.00 94.75 90 LEU A C 1
ATOM 681 O O . LEU A 1 90 ? -4.095 3.505 8.617 1.00 94.75 90 LEU A O 1
ATOM 685 N N . GLY A 1 91 ? -3.183 5.242 7.548 1.00 95.69 91 GLY A N 1
ATOM 686 C CA . GLY A 1 91 ? -3.549 6.219 8.574 1.00 95.69 91 GLY A CA 1
ATOM 687 C C . GLY A 1 91 ? -5.025 6.639 8.560 1.00 95.69 91 GLY A C 1
ATOM 688 O O . GLY A 1 91 ? -5.516 7.162 9.565 1.00 95.69 91 GLY A O 1
ATOM 689 N N . ARG A 1 92 ? -5.755 6.437 7.451 1.00 96.06 92 ARG A N 1
ATOM 690 C CA . ARG A 1 92 ? -7.127 6.965 7.300 1.00 96.06 92 ARG A CA 1
ATOM 691 C C . ARG A 1 92 ? -8.143 6.338 8.259 1.00 96.06 92 ARG A C 1
ATOM 693 O O . ARG A 1 92 ? -8.900 7.118 8.842 1.00 96.06 92 ARG A O 1
ATOM 700 N N . PRO A 1 93 ? -8.180 5.009 8.487 1.00 96.12 93 PRO A N 1
ATOM 701 C CA . PRO A 1 93 ? -9.136 4.403 9.418 1.00 96.12 93 PRO A CA 1
ATOM 702 C C . PRO A 1 93 ? -8.993 4.959 10.837 1.00 96.12 93 PRO A C 1
ATOM 704 O O . PRO A 1 93 ? -9.977 5.379 11.448 1.00 96.12 93 PRO A O 1
ATOM 707 N N . THR A 1 94 ? -7.756 5.055 11.330 1.00 95.88 94 THR A N 1
ATOM 708 C CA . THR A 1 94 ? -7.453 5.625 12.649 1.00 95.88 94 THR A CA 1
ATOM 709 C C . THR A 1 94 ? -7.888 7.082 12.737 1.00 95.88 94 THR A C 1
ATOM 711 O O . THR A 1 94 ? -8.523 7.482 13.712 1.00 95.88 94 THR A O 1
ATOM 714 N N . TYR A 1 95 ? -7.603 7.882 11.706 1.00 95.56 95 TYR A N 1
ATOM 715 C CA . TYR A 1 95 ? -8.002 9.286 11.684 1.00 95.56 95 TYR A CA 1
ATOM 716 C C . TYR A 1 95 ? -9.526 9.463 11.644 1.00 95.56 95 TYR A C 1
ATOM 718 O O . TYR A 1 95 ? -10.074 10.295 12.365 1.00 95.56 95 TYR A O 1
ATOM 726 N N . ARG A 1 96 ? -10.236 8.628 10.877 1.00 95.12 96 ARG A N 1
ATOM 727 C CA . ARG A 1 96 ? -11.705 8.589 10.872 1.00 95.12 96 ARG A CA 1
ATOM 728 C C . ARG A 1 96 ? -12.241 8.288 12.269 1.00 95.12 96 ARG A C 1
ATOM 730 O O . ARG A 1 96 ? -13.119 9.001 12.750 1.00 95.12 96 ARG A O 1
ATOM 737 N N . LYS A 1 97 ? -11.654 7.299 12.954 1.00 94.94 97 LYS A N 1
ATOM 738 C CA . LYS A 1 97 ? -12.062 6.946 14.316 1.00 94.94 97 LYS A CA 1
ATOM 739 C C . LYS A 1 97 ? -11.812 8.072 15.315 1.00 94.94 97 LYS A C 1
ATOM 741 O O . LYS A 1 97 ? -12.659 8.339 16.163 1.00 94.94 97 LYS A O 1
ATOM 746 N N . TYR A 1 98 ? -10.679 8.758 15.192 1.00 95.19 98 TYR A N 1
ATOM 747 C CA . TYR A 1 98 ? -10.379 9.947 15.983 1.00 95.19 98 TYR A CA 1
ATOM 748 C C . TYR A 1 98 ? -11.460 11.029 15.816 1.00 95.19 98 TYR A C 1
ATOM 750 O O . TYR A 1 98 ? -11.955 11.546 16.816 1.00 95.19 98 TYR A O 1
ATOM 758 N N . LEU A 1 99 ? -11.881 11.324 14.580 1.00 95.06 99 LEU A N 1
ATOM 759 C CA . LEU A 1 99 ? -12.926 12.320 14.314 1.00 95.06 99 LEU A CA 1
ATOM 760 C C . LEU A 1 99 ? -14.287 11.925 14.911 1.00 95.06 99 LEU A C 1
ATOM 762 O O . LEU A 1 99 ? -14.979 12.779 15.466 1.00 95.06 99 LEU A O 1
ATOM 766 N N . GLU A 1 100 ? -14.662 10.644 14.843 1.00 94.94 100 GLU A N 1
ATOM 767 C CA . GLU A 1 100 ? -15.883 10.133 15.487 1.00 94.94 100 GLU A CA 1
ATOM 768 C C . GLU A 1 100 ? -15.864 10.360 17.004 1.00 94.94 100 GLU A C 1
ATOM 770 O O . GLU A 1 100 ? -16.835 10.861 17.573 1.00 94.94 100 GLU A O 1
ATOM 775 N N . LEU A 1 101 ? -14.749 10.018 17.657 1.00 95.00 101 LEU A N 1
ATOM 776 C CA . LEU A 1 101 ? -14.585 10.175 19.103 1.00 95.00 101 LEU A CA 1
ATOM 777 C C . LEU A 1 101 ? -14.570 11.649 19.518 1.00 95.00 101 LEU A C 1
ATOM 779 O O . LEU A 1 101 ? -15.217 12.012 20.500 1.00 95.00 101 LEU A O 1
ATOM 783 N N . ALA A 1 102 ? -13.882 12.502 18.756 1.00 93.12 102 ALA A N 1
ATOM 784 C CA . ALA A 1 102 ? -13.850 13.940 18.998 1.00 93.12 102 ALA A CA 1
ATOM 785 C C . ALA A 1 102 ? -15.256 14.558 18.905 1.00 93.12 102 ALA A C 1
ATOM 787 O O . ALA A 1 102 ? -15.644 15.346 19.769 1.00 93.12 102 ALA A O 1
ATOM 788 N N . LYS A 1 103 ? -16.056 14.150 17.909 1.00 93.75 103 LYS A N 1
ATOM 789 C CA . LYS A 1 103 ? -17.449 14.594 17.765 1.00 93.75 103 LYS A CA 1
ATOM 790 C C . LYS A 1 103 ? -18.323 14.125 18.931 1.00 93.75 103 LYS A C 1
ATOM 792 O O . LYS A 1 103 ? -19.075 14.925 19.475 1.00 93.75 103 LYS A O 1
ATOM 797 N N . ALA A 1 104 ? -18.197 12.863 19.344 1.00 92.19 104 ALA A N 1
ATOM 798 C CA . ALA A 1 104 ? -18.956 12.317 20.471 1.00 92.19 104 ALA A CA 1
ATOM 799 C C . ALA A 1 104 ? -18.607 12.999 21.808 1.00 92.19 104 ALA A C 1
ATOM 801 O O . ALA A 1 104 ? -19.485 13.200 22.644 1.00 92.19 104 ALA A O 1
ATOM 802 N N . ALA A 1 105 ? -17.343 13.384 22.007 1.00 90.44 105 ALA A N 1
ATOM 803 C CA . ALA A 1 105 ? -16.914 14.139 23.182 1.00 90.44 105 ALA A CA 1
ATOM 804 C C . ALA A 1 105 ? -17.457 15.580 23.182 1.00 90.44 105 ALA A C 1
ATOM 806 O O . ALA A 1 105 ? -17.860 16.075 24.231 1.00 90.44 105 ALA A O 1
ATOM 807 N N . GLY A 1 106 ? -17.518 16.229 22.013 1.00 81.25 106 GLY A N 1
ATOM 808 C CA . GLY A 1 106 ? -18.079 17.577 21.853 1.00 81.25 106 GLY A CA 1
ATOM 809 C C . GLY A 1 106 ? -19.611 17.656 21.929 1.00 81.25 106 GLY A C 1
ATOM 810 O O . GLY A 1 106 ? -20.145 18.747 22.074 1.00 81.25 106 GLY A O 1
ATOM 811 N N . GLN A 1 107 ? -20.318 16.523 21.849 1.00 59.94 107 GLN A N 1
ATOM 812 C CA . GLN A 1 107 ? -21.783 16.433 21.961 1.00 59.94 107 GLN A CA 1
ATOM 813 C C . GLN A 1 107 ? -22.278 16.051 23.374 1.00 59.94 107 GLN A C 1
ATOM 815 O O . GLN A 1 107 ? -23.468 15.827 23.556 1.00 59.94 107 GLN A O 1
ATOM 820 N N . LYS A 1 108 ? -21.397 15.983 24.386 1.00 52.12 108 LYS A N 1
ATOM 821 C CA . LYS A 1 108 ? -21.761 15.756 25.804 1.00 52.12 108 LYS A CA 1
ATOM 822 C C . LYS A 1 108 ? -21.947 17.062 26.596 1.00 52.12 108 LYS A C 1
ATOM 824 O O . LYS A 1 108 ? -21.433 17.200 27.705 1.00 52.12 108 LYS A O 1
ATOM 829 N N . GLN A 1 109 ? -22.666 18.020 26.029 1.00 47.41 109 GLN A N 1
ATOM 830 C CA . GLN A 1 109 ? -23.209 19.153 26.776 1.00 47.41 109 GLN A CA 1
ATOM 831 C C . GLN A 1 109 ? -24.701 19.208 26.485 1.00 47.41 109 GLN A C 1
ATOM 833 O O . GLN A 1 109 ? -25.081 19.829 25.506 1.00 47.41 109 GLN A O 1
ATOM 838 N N . ASP A 1 110 ? -25.475 18.468 27.279 1.00 44.44 110 ASP A N 1
ATOM 839 C CA . ASP A 1 110 ? -26.865 18.745 27.667 1.00 44.44 110 ASP A CA 1
ATOM 840 C C . ASP A 1 110 ? -27.220 17.838 28.859 1.00 44.44 110 ASP A C 1
ATOM 842 O O . ASP A 1 110 ? -27.018 16.602 28.753 1.00 44.44 110 ASP A O 1
#

Secondary structure (DSSP, 8-state):
----------------SSSHHHHHHHHHHHHHHHHHHHHHHHHTT--HHHHHHHHHHHHHHHHHTTSPPSSTTHHHHHHHHHHHHHHHHHHHHHHHHHHHHHHHHHT---